Protein AF-A0A354ZK80-F1 (afdb_monomer_lite)

Sequence (57 aa):
MRELSMHILDIAQNSIAAGAKVVRIDVVEDAAADTMTITVADDGSGMDSGAAQRIRD

pLDDT: mean 88.92, std 9.44, range [49.25, 97.25]

Radius of gyration: 13.32 Å; chains: 1; bounding box: 29×25×32 Å

Foldseek 3Di:
DVVVVVVLVVVVVVLVVLVFPDWDWDWDDDPVVRDIDIDIDTPGPDDDPVVVVVVVD

Secondary structure (DSSP, 8-state):
-HHHHHHHHHHHHHHHHTT-S-EEEEEEEETTTTEEEEEEEE-S----HHHHHHT--

Structure (mmCIF, N/CA/C/O backbone):
data_AF-A0A354ZK80-F1
#
_entry.id   AF-A0A354ZK80-F1
#
l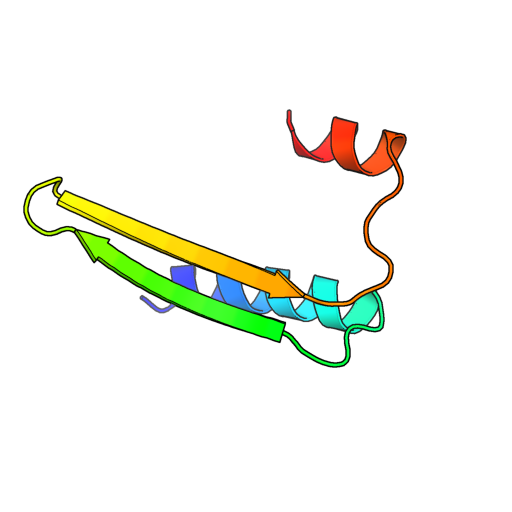oop_
_atom_site.group_PDB
_atom_site.id
_atom_site.type_symbol
_atom_site.label_atom_id
_atom_site.label_alt_id
_atom_site.label_comp_id
_atom_site.label_asym_id
_atom_site.label_entity_id
_atom_site.label_seq_id
_atom_site.pdbx_PDB_ins_code
_atom_site.Cartn_x
_atom_site.Cartn_y
_atom_site.Cartn_z
_atom_site.occupancy
_atom_site.B_iso_or_equiv
_atom_site.auth_seq_id
_atom_site.auth_comp_id
_atom_site.auth_asym_id
_atom_site.auth_atom_id
_atom_site.pdbx_PDB_model_num
ATOM 1 N N . MET A 1 1 ? 15.964 -2.604 -0.602 1.00 61.94 1 MET A N 1
ATOM 2 C CA . MET A 1 1 ? 14.907 -3.455 -0.000 1.00 61.94 1 MET A CA 1
ATOM 3 C C . MET A 1 1 ? 14.403 -2.934 1.340 1.00 61.94 1 MET A C 1
ATOM 5 O O . MET A 1 1 ? 13.217 -2.676 1.420 1.00 61.94 1 MET A O 1
ATOM 9 N N . ARG A 1 2 ? 15.248 -2.743 2.368 1.00 71.19 2 ARG A N 1
ATOM 10 C CA . ARG A 1 2 ? 14.792 -2.388 3.731 1.00 71.19 2 ARG A CA 1
ATOM 11 C C . ARG A 1 2 ? 13.927 -1.119 3.805 1.00 71.19 2 ARG A C 1
ATOM 13 O O . ARG A 1 2 ? 12.928 -1.115 4.505 1.00 71.19 2 ARG A O 1
ATOM 20 N N . GLU A 1 3 ? 14.290 -0.083 3.056 1.00 78.88 3 GLU A N 1
ATOM 21 C CA . GLU A 1 3 ? 13.538 1.178 2.971 1.00 78.88 3 GLU A CA 1
ATOM 22 C C . GLU A 1 3 ? 12.150 0.989 2.335 1.00 78.88 3 GLU A C 1
ATOM 24 O O . GLU A 1 3 ? 11.145 1.417 2.889 1.00 78.88 3 GLU A O 1
ATOM 29 N N . LEU A 1 4 ? 12.068 0.215 1.250 1.00 83.44 4 LEU A N 1
ATOM 30 C CA . LEU A 1 4 ? 10.800 -0.114 0.595 1.00 83.44 4 LEU A CA 1
ATOM 31 C C . LEU A 1 4 ? 9.887 -0.955 1.499 1.00 83.44 4 LEU A C 1
ATOM 33 O O . LEU A 1 4 ? 8.681 -0.737 1.542 1.00 83.44 4 LEU A O 1
ATOM 37 N N . SER A 1 5 ? 10.466 -1.874 2.276 1.00 86.88 5 SER A N 1
ATOM 38 C CA . SER A 1 5 ? 9.730 -2.643 3.282 1.00 86.88 5 SER A CA 1
ATOM 39 C C . SER A 1 5 ? 9.132 -1.757 4.377 1.00 86.88 5 SER A C 1
ATOM 41 O O . SER A 1 5 ? 8.033 -2.052 4.837 1.00 86.88 5 SER A O 1
ATOM 43 N N . MET A 1 6 ? 9.819 -0.680 4.777 1.00 88.31 6 MET A N 1
ATOM 44 C CA . MET A 1 6 ? 9.281 0.276 5.753 1.00 88.31 6 MET A CA 1
ATOM 45 C C . MET A 1 6 ? 8.061 1.004 5.192 1.00 88.31 6 MET A C 1
ATOM 47 O O . MET A 1 6 ? 7.030 1.042 5.850 1.00 88.31 6 MET A O 1
ATOM 51 N N . HIS A 1 7 ? 8.126 1.475 3.946 1.00 88.75 7 HIS A N 1
ATOM 52 C CA . HIS A 1 7 ? 6.983 2.137 3.314 1.00 88.75 7 HIS A CA 1
ATOM 53 C C . HIS A 1 7 ? 5.773 1.212 3.148 1.00 88.75 7 HIS A C 1
ATOM 55 O O . HIS A 1 7 ? 4.643 1.618 3.407 1.00 88.75 7 HIS A O 1
ATOM 61 N N . ILE A 1 8 ? 5.993 -0.050 2.771 1.00 92.00 8 ILE A N 1
ATOM 62 C CA . ILE A 1 8 ? 4.914 -1.046 2.699 1.00 92.00 8 ILE A CA 1
ATOM 63 C C . ILE A 1 8 ? 4.297 -1.272 4.083 1.00 92.00 8 ILE A C 1
ATOM 65 O O . ILE A 1 8 ? 3.076 -1.373 4.206 1.00 92.00 8 ILE A O 1
ATOM 69 N N . LEU A 1 9 ? 5.130 -1.347 5.125 1.00 91.94 9 LEU A N 1
ATOM 70 C CA . LEU A 1 9 ? 4.667 -1.543 6.492 1.00 91.94 9 LEU A CA 1
ATOM 71 C C . LEU A 1 9 ? 3.823 -0.358 6.976 1.00 91.94 9 LEU A C 1
ATOM 73 O O . LEU A 1 9 ? 2.790 -0.586 7.598 1.00 91.94 9 LEU A O 1
ATOM 77 N N . ASP A 1 10 ? 4.220 0.872 6.661 1.00 93.38 10 ASP A N 1
ATOM 78 C CA . ASP A 1 10 ? 3.446 2.068 7.005 1.00 93.38 10 ASP A CA 1
ATOM 79 C C . ASP A 1 10 ? 2.062 2.047 6.329 1.00 93.38 10 ASP A C 1
ATOM 81 O O . ASP A 1 10 ? 1.046 2.309 6.974 1.00 93.38 10 ASP A O 1
ATOM 85 N N . ILE A 1 11 ? 1.983 1.644 5.053 1.00 92.50 11 ILE A N 1
ATOM 86 C CA . ILE A 1 11 ? 0.697 1.488 4.349 1.00 92.50 11 ILE A CA 1
ATOM 87 C C . ILE A 1 11 ? -0.149 0.386 5.001 1.00 92.50 11 ILE A C 1
ATOM 89 O O . ILE A 1 11 ? -1.331 0.594 5.264 1.00 92.50 11 ILE A O 1
ATOM 93 N N . ALA A 1 12 ? 0.449 -0.761 5.328 1.00 93.00 12 ALA A N 1
ATOM 94 C CA . ALA A 1 12 ? -0.262 -1.849 5.996 1.00 93.00 12 ALA A CA 1
ATOM 95 C C . ALA A 1 12 ? -0.771 -1.444 7.394 1.00 93.00 12 ALA A C 1
ATOM 97 O O . ALA A 1 12 ? -1.859 -1.854 7.800 1.00 93.00 12 ALA A O 1
ATOM 98 N N . GLN A 1 13 ? -0.021 -0.615 8.127 1.00 93.88 13 GLN A N 1
ATOM 99 C CA . GLN A 1 13 ? -0.465 -0.057 9.407 1.00 93.88 13 GLN A CA 1
ATOM 100 C C . GLN A 1 13 ? -1.676 0.864 9.235 1.00 93.88 13 GLN A C 1
ATOM 102 O O . GLN A 1 13 ? -2.606 0.784 10.040 1.00 93.88 13 GLN A O 1
ATOM 107 N N . ASN A 1 14 ? -1.711 1.677 8.175 1.00 91.44 14 ASN A N 1
ATOM 108 C CA . ASN A 1 14 ? -2.883 2.496 7.857 1.00 91.44 14 ASN A CA 1
ATOM 109 C C . ASN A 1 14 ? -4.121 1.625 7.599 1.00 91.44 14 ASN A C 1
ATOM 111 O O . ASN A 1 14 ? -5.195 1.922 8.123 1.00 91.44 14 ASN A O 1
ATOM 115 N N . SER A 1 15 ? -3.971 0.515 6.872 1.00 93.12 15 SER A N 1
ATOM 116 C CA . SER A 1 15 ? -5.057 -0.447 6.652 1.00 93.12 15 SER A CA 1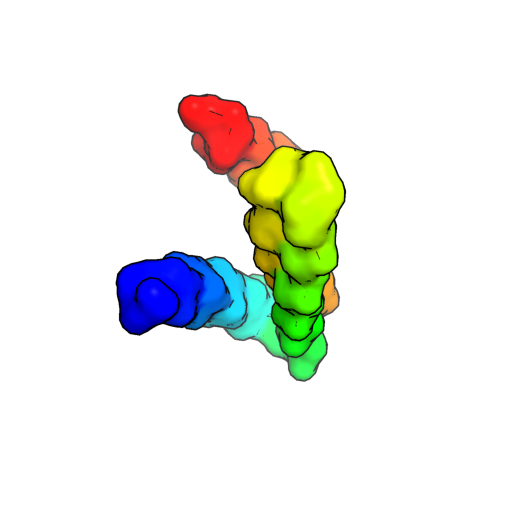
ATOM 117 C C . SER A 1 15 ? -5.564 -1.064 7.966 1.00 93.12 15 SER A C 1
ATOM 119 O O . SER A 1 15 ? -6.772 -1.137 8.196 1.00 93.12 15 SER A O 1
ATOM 121 N N . ILE A 1 16 ? -4.662 -1.447 8.880 1.00 92.19 16 ILE A N 1
ATOM 122 C CA . ILE A 1 16 ? -5.032 -1.969 10.211 1.00 92.19 16 ILE A CA 1
ATOM 123 C C . ILE A 1 16 ? -5.779 -0.907 11.029 1.00 92.19 16 ILE A C 1
ATOM 125 O O . ILE A 1 16 ? -6.794 -1.212 11.657 1.00 92.19 16 ILE A O 1
ATOM 129 N N . ALA A 1 17 ? -5.312 0.344 11.008 1.00 93.50 17 ALA A N 1
ATOM 130 C CA . ALA A 1 17 ? -5.973 1.453 11.693 1.00 93.50 17 ALA A CA 1
ATOM 131 C C . ALA A 1 17 ? -7.385 1.722 11.139 1.00 93.50 17 ALA A C 1
ATOM 133 O O . ALA A 1 17 ? -8.283 2.080 11.900 1.00 93.50 17 ALA A O 1
ATOM 134 N N . ALA A 1 18 ? -7.602 1.478 9.842 1.00 91.38 18 ALA A N 1
ATOM 135 C CA . ALA A 1 18 ? -8.910 1.527 9.186 1.00 91.38 18 ALA A CA 1
ATOM 136 C C . ALA A 1 18 ? -9.804 0.303 9.483 1.00 91.38 18 ALA A C 1
ATOM 138 O O . ALA A 1 18 ? -10.902 0.183 8.935 1.00 91.38 18 ALA A O 1
ATOM 139 N N . GLY A 1 19 ? -9.357 -0.618 10.341 1.00 94.50 19 GLY A N 1
ATOM 140 C CA . GLY A 1 19 ? -10.119 -1.798 10.743 1.00 94.50 19 GLY A CA 1
ATOM 141 C C . GLY A 1 19 ? -10.133 -2.923 9.708 1.00 94.50 19 GLY A C 1
ATOM 142 O O . GLY A 1 19 ? -11.004 -3.793 9.792 1.00 94.50 19 GLY A O 1
ATOM 143 N N . ALA A 1 20 ? -9.195 -2.924 8.754 1.00 95.88 20 ALA A N 1
ATOM 144 C CA . ALA A 1 20 ? -9.049 -4.019 7.803 1.00 95.88 20 ALA A CA 1
ATOM 145 C C . ALA A 1 20 ? -8.779 -5.346 8.529 1.00 95.88 20 ALA A C 1
ATOM 147 O O . ALA A 1 20 ? -7.980 -5.423 9.466 1.00 95.88 20 ALA A O 1
ATOM 148 N N . LYS A 1 21 ? -9.438 -6.409 8.074 1.00 95.25 21 LYS A N 1
ATOM 149 C CA . LYS A 1 21 ? -9.201 -7.788 8.525 1.00 95.25 21 LYS A CA 1
ATOM 150 C C . LYS A 1 21 ? -8.219 -8.505 7.616 1.00 95.25 21 LYS A C 1
ATOM 152 O O . LYS A 1 21 ? -7.544 -9.435 8.055 1.00 95.25 21 LYS A O 1
ATOM 157 N N . VAL A 1 22 ? -8.161 -8.090 6.356 1.00 94.75 22 VAL A N 1
ATOM 158 C CA . VAL A 1 22 ? -7.303 -8.662 5.332 1.00 94.75 22 VAL A CA 1
ATOM 159 C C . VAL A 1 22 ? -6.528 -7.535 4.674 1.00 94.75 22 VAL A C 1
ATOM 161 O O . VAL A 1 22 ? -7.105 -6.616 4.104 1.00 94.75 22 VAL A O 1
ATOM 164 N N . VAL A 1 23 ? -5.203 -7.654 4.710 1.00 94.81 23 VAL A N 1
ATOM 165 C CA . VAL A 1 23 ? -4.289 -6.824 3.925 1.00 94.81 23 VAL A CA 1
ATOM 166 C C . VAL A 1 23 ? -3.542 -7.754 2.978 1.00 94.81 23 VAL A C 1
ATOM 168 O O . VAL A 1 23 ? -2.879 -8.696 3.415 1.00 94.81 23 VAL A O 1
ATOM 171 N N . ARG A 1 24 ? -3.685 -7.527 1.674 1.00 96.38 24 ARG A N 1
ATOM 172 C CA . ARG A 1 24 ? -2.984 -8.246 0.609 1.00 96.38 24 ARG A CA 1
ATOM 173 C C . ARG A 1 24 ? -1.853 -7.375 0.089 1.00 96.38 24 ARG A C 1
ATOM 175 O O . ARG A 1 24 ? -2.062 -6.198 -0.189 1.00 96.38 24 ARG A O 1
ATOM 182 N N . ILE A 1 25 ? -0.674 -7.969 -0.055 1.00 95.00 25 ILE A N 1
ATOM 183 C CA . ILE A 1 25 ? 0.493 -7.318 -0.641 1.00 95.00 25 ILE A CA 1
ATOM 184 C C . ILE A 1 25 ? 0.951 -8.180 -1.812 1.00 95.00 25 ILE A C 1
ATOM 186 O O . ILE A 1 25 ? 1.359 -9.322 -1.606 1.00 95.00 25 ILE A O 1
ATOM 190 N N . ASP A 1 26 ? 0.882 -7.628 -3.018 1.00 95.75 26 ASP A N 1
ATOM 191 C CA . ASP A 1 26 ? 1.327 -8.270 -4.252 1.00 95.75 26 ASP A CA 1
ATOM 192 C C . ASP A 1 26 ? 2.562 -7.538 -4.785 1.00 95.75 26 ASP A C 1
ATOM 194 O O . ASP A 1 26 ? 2.591 -6.307 -4.837 1.00 95.75 26 ASP A O 1
ATOM 198 N N . VAL A 1 27 ? 3.586 -8.291 -5.187 1.00 93.56 27 VAL A N 1
ATOM 199 C CA . VAL A 1 27 ? 4.805 -7.753 -5.803 1.00 93.56 27 VAL A CA 1
ATOM 200 C C . VAL A 1 27 ? 4.967 -8.407 -7.163 1.00 93.56 27 VAL A C 1
ATOM 202 O O . VAL A 1 27 ? 5.113 -9.625 -7.255 1.00 93.56 27 VAL A O 1
ATOM 205 N N . VAL A 1 28 ? 4.914 -7.595 -8.213 1.00 95.81 28 VAL A N 1
ATOM 206 C CA . VAL A 1 28 ? 5.008 -8.036 -9.603 1.00 95.81 28 VAL A CA 1
ATOM 207 C C . VAL A 1 28 ? 6.205 -7.354 -10.242 1.00 95.81 28 VAL A C 1
ATOM 209 O O . VAL A 1 28 ? 6.269 -6.129 -10.298 1.00 95.81 28 VAL A O 1
ATOM 212 N N . GLU A 1 29 ? 7.149 -8.152 -10.721 1.00 96.38 29 GLU A N 1
ATOM 213 C CA . GLU A 1 29 ? 8.314 -7.685 -11.466 1.00 96.38 29 GLU A CA 1
ATOM 214 C C . GLU A 1 29 ? 8.098 -7.945 -12.959 1.00 96.38 29 GLU A C 1
ATOM 216 O O . GLU A 1 29 ? 7.812 -9.072 -13.369 1.00 96.38 29 GLU A O 1
ATOM 221 N N . ASP A 1 30 ? 8.233 -6.897 -13.767 1.00 96.75 30 ASP A N 1
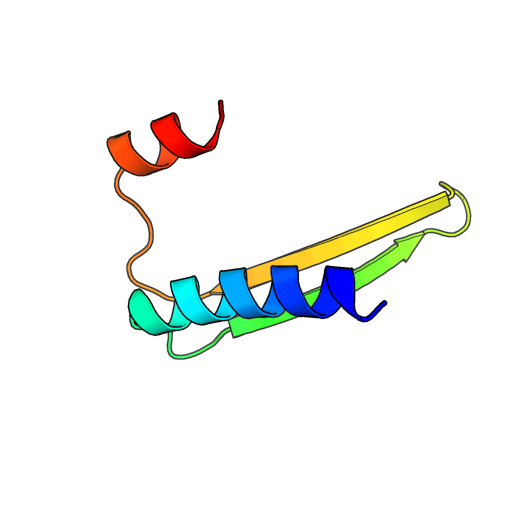ATOM 222 C CA . ASP A 1 30 ? 8.285 -6.974 -15.221 1.00 96.75 30 ASP A CA 1
ATOM 223 C C . ASP A 1 30 ? 9.700 -6.603 -15.673 1.00 96.75 30 ASP A C 1
ATOM 225 O O . ASP A 1 30 ? 10.054 -5.430 -15.812 1.00 96.75 30 ASP A O 1
ATOM 229 N N . ALA A 1 31 ? 10.509 -7.635 -15.910 1.00 95.06 31 ALA A N 1
ATOM 230 C CA . ALA A 1 31 ? 11.889 -7.485 -16.357 1.00 95.06 31 ALA A C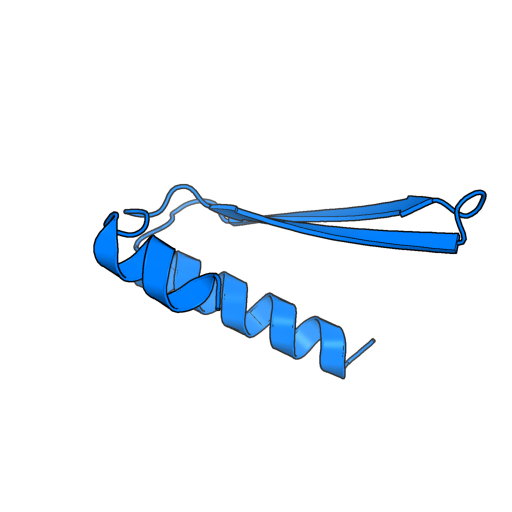A 1
ATOM 231 C C . ALA A 1 31 ? 12.007 -6.932 -17.788 1.00 95.06 31 ALA A C 1
ATOM 233 O O . ALA A 1 31 ? 13.049 -6.390 -18.144 1.00 95.06 31 ALA A O 1
ATOM 234 N N . ALA A 1 32 ? 10.970 -7.067 -18.624 1.00 97.25 32 ALA A N 1
ATOM 235 C CA . ALA A 1 32 ? 10.990 -6.530 -19.982 1.00 97.25 32 ALA A CA 1
ATOM 236 C C . ALA A 1 32 ? 10.760 -5.013 -19.983 1.00 97.25 32 ALA A C 1
ATOM 238 O O . ALA A 1 32 ? 11.356 -4.302 -20.791 1.00 97.25 32 ALA A O 1
ATOM 239 N N . ALA A 1 33 ? 9.917 -4.526 -19.071 1.00 96.62 33 ALA A N 1
ATOM 240 C CA . ALA A 1 33 ? 9.667 -3.102 -18.869 1.00 96.62 33 ALA A CA 1
ATOM 241 C C . ALA A 1 33 ? 10.637 -2.436 -17.873 1.00 96.62 33 ALA A C 1
ATOM 243 O O . ALA A 1 33 ? 10.579 -1.219 -17.719 1.00 96.62 33 ALA A O 1
ATOM 244 N N . ASP A 1 34 ? 11.501 -3.210 -17.206 1.00 94.94 34 ASP A N 1
ATOM 245 C CA . ASP A 1 34 ? 12.346 -2.769 -16.084 1.00 94.94 34 ASP A CA 1
ATOM 246 C C . ASP A 1 34 ? 11.522 -2.096 -14.968 1.00 94.94 34 ASP A C 1
ATOM 248 O O . ASP A 1 34 ? 11.856 -1.032 -14.445 1.00 94.94 34 ASP A O 1
ATOM 252 N N . THR A 1 35 ? 10.375 -2.699 -14.631 1.00 96.06 35 THR A N 1
ATOM 253 C CA . THR A 1 35 ? 9.468 -2.167 -13.605 1.00 96.06 35 THR A CA 1
ATOM 254 C C . THR A 1 35 ? 9.170 -3.186 -12.516 1.00 96.06 35 THR A C 1
ATOM 256 O O . THR A 1 35 ? 9.054 -4.385 -12.758 1.00 96.06 35 THR A O 1
ATOM 259 N N . MET A 1 36 ? 8.984 -2.687 -11.295 1.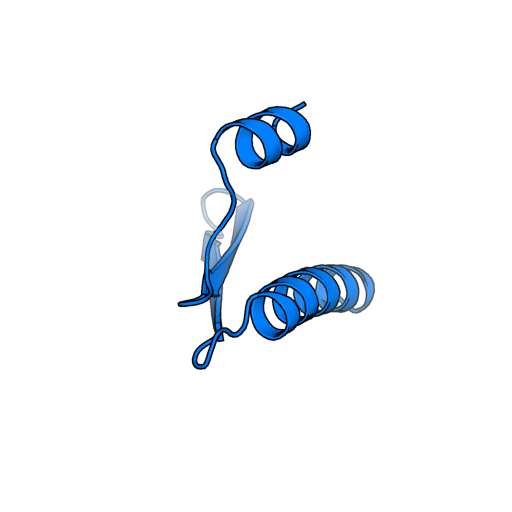00 93.69 36 MET A N 1
ATOM 260 C CA . MET A 1 36 ? 8.471 -3.459 -10.170 1.00 93.69 36 MET A CA 1
ATOM 261 C C . MET A 1 36 ? 7.242 -2.745 -9.615 1.00 93.69 36 MET A C 1
ATOM 263 O O . MET A 1 36 ? 7.323 -1.601 -9.170 1.00 93.69 36 MET A O 1
ATOM 267 N N . THR A 1 37 ? 6.107 -3.433 -9.627 1.00 94.81 37 THR A N 1
ATOM 268 C CA . THR A 1 37 ? 4.840 -2.941 -9.090 1.00 94.81 37 THR A CA 1
ATOM 269 C C . THR A 1 37 ? 4.568 -3.609 -7.753 1.00 94.81 37 THR A C 1
ATOM 271 O O . THR A 1 37 ? 4.522 -4.834 -7.662 1.00 94.81 37 THR A O 1
ATOM 274 N N . ILE A 1 38 ? 4.354 -2.804 -6.715 1.00 94.31 38 ILE A N 1
ATOM 275 C CA . ILE A 1 38 ? 3.927 -3.279 -5.397 1.00 94.31 38 ILE A CA 1
ATOM 276 C C . ILE A 1 38 ? 2.517 -2.760 -5.155 1.00 94.31 38 ILE A C 1
ATOM 278 O O . ILE A 1 38 ? 2.288 -1.554 -5.161 1.00 94.31 38 ILE A O 1
ATOM 282 N N . THR A 1 39 ? 1.575 -3.671 -4.946 1.00 95.00 39 THR A N 1
ATOM 283 C CA . THR A 1 39 ? 0.177 -3.349 -4.659 1.00 95.00 39 THR A CA 1
ATOM 284 C C . THR A 1 39 ? -0.141 -3.734 -3.225 1.00 95.00 39 THR A C 1
ATOM 286 O O . THR A 1 39 ? 0.074 -4.878 -2.837 1.00 95.00 39 THR A O 1
ATOM 289 N N . VAL A 1 40 ? -0.669 -2.790 -2.445 1.00 94.12 40 VAL A N 1
ATOM 290 C CA . VAL A 1 40 ? -1.219 -3.041 -1.107 1.00 94.12 40 VAL A CA 1
ATOM 291 C C . VAL A 1 40 ? -2.724 -2.811 -1.179 1.00 94.12 40 VAL A C 1
ATOM 293 O O . VAL A 1 40 ? -3.161 -1.725 -1.553 1.00 94.12 40 VAL A O 1
ATOM 296 N N . ALA A 1 41 ? -3.510 -3.839 -0.874 1.00 94.69 41 ALA A N 1
ATOM 297 C CA . ALA A 1 41 ? -4.967 -3.799 -0.911 1.00 94.69 41 ALA A CA 1
ATOM 298 C C . ALA A 1 41 ? -5.545 -4.251 0.430 1.00 94.69 41 ALA A C 1
ATOM 300 O O . ALA A 1 41 ? -5.109 -5.263 0.977 1.00 94.69 41 ALA A O 1
ATOM 301 N N . ASP A 1 42 ? -6.552 -3.544 0.930 1.00 95.56 42 ASP A N 1
ATOM 302 C CA . ASP A 1 42 ? -7.211 -3.865 2.193 1.00 95.56 42 ASP A CA 1
ATOM 303 C C . ASP A 1 42 ? -8.739 -3.809 2.103 1.00 95.56 42 ASP A C 1
ATOM 305 O O . ASP A 1 42 ? -9.305 -3.292 1.139 1.00 95.56 42 ASP A O 1
ATOM 309 N N . ASP A 1 43 ? -9.399 -4.403 3.097 1.00 95.00 43 ASP A N 1
ATOM 310 C CA . ASP A 1 43 ? -10.854 -4.406 3.277 1.00 95.00 43 ASP A CA 1
ATOM 311 C C . ASP A 1 43 ? -11.312 -3.481 4.422 1.00 95.00 43 ASP A C 1
ATOM 313 O O . ASP A 1 43 ? -12.357 -3.713 5.037 1.00 95.00 43 ASP A O 1
ATOM 317 N N . GLY A 1 44 ? -10.520 -2.451 4.737 1.00 92.69 44 GLY A N 1
ATOM 318 C CA . GLY A 1 44 ? -10.816 -1.480 5.783 1.00 92.69 44 GLY A CA 1
ATOM 319 C C . GLY A 1 44 ? -11.948 -0.522 5.413 1.00 92.69 44 GLY A C 1
ATOM 320 O O . GLY A 1 44 ? -12.562 -0.595 4.348 1.00 92.69 44 GLY A O 1
ATOM 321 N N . SER A 1 45 ? -12.218 0.442 6.296 1.00 90.75 45 SER A N 1
ATOM 322 C CA . SER A 1 45 ? -13.293 1.430 6.120 1.00 90.75 45 SER A CA 1
ATOM 323 C C . SER A 1 45 ? -13.134 2.350 4.900 1.00 90.75 45 SER A C 1
ATOM 325 O O . SER A 1 45 ? -14.039 3.130 4.600 1.00 90.75 45 SER A O 1
ATOM 327 N N . GLY A 1 46 ? -11.990 2.289 4.214 1.00 86.44 46 GLY A N 1
ATOM 328 C CA . GLY A 1 46 ? -11.634 3.193 3.131 1.00 86.44 46 GLY A CA 1
ATOM 329 C C . GLY A 1 46 ? -11.441 4.632 3.611 1.00 86.44 46 GLY A C 1
ATOM 330 O O . GLY A 1 46 ? -11.400 4.925 4.808 1.00 86.44 46 GLY A O 1
ATOM 331 N N . MET A 1 47 ? -11.313 5.540 2.649 1.00 86.25 47 MET A N 1
ATOM 332 C CA . MET A 1 47 ? -11.185 6.976 2.887 1.00 86.25 47 MET A CA 1
ATOM 333 C C . MET A 1 47 ? -12.393 7.707 2.309 1.00 86.25 47 MET A C 1
ATOM 335 O O . MET A 1 47 ? -12.885 7.349 1.238 1.00 86.25 47 MET A O 1
ATOM 339 N N . ASP A 1 48 ? -12.853 8.757 2.993 1.00 84.56 48 ASP A N 1
ATOM 340 C CA . ASP A 1 48 ? -13.855 9.654 2.423 1.00 84.56 48 ASP A CA 1
ATOM 341 C C . ASP A 1 48 ? -13.301 10.396 1.191 1.00 84.56 48 ASP A C 1
ATOM 343 O O . ASP A 1 48 ? -12.088 10.516 0.989 1.00 84.56 48 ASP A O 1
ATOM 347 N N . SER A 1 49 ? -14.197 10.917 0.351 1.00 77.12 49 SER A N 1
ATOM 348 C CA . SER A 1 49 ? -13.826 11.584 -0.902 1.00 77.12 49 SER A CA 1
ATOM 349 C C . SER A 1 49 ? -12.928 12.811 -0.706 1.00 77.12 49 SER A C 1
ATOM 351 O O . SER A 1 49 ? -12.130 13.127 -1.585 1.00 77.12 49 SER A O 1
ATOM 353 N N . GLY A 1 50 ? -13.028 13.503 0.432 1.00 77.75 50 GLY A N 1
ATOM 354 C CA . GLY A 1 50 ? -12.180 14.649 0.753 1.00 77.75 50 GLY A CA 1
ATOM 355 C C . GLY A 1 50 ? -10.768 14.231 1.164 1.00 77.75 50 GLY A C 1
ATOM 356 O O . GLY A 1 50 ? -9.796 14.856 0.745 1.00 77.75 50 GLY A O 1
ATOM 357 N N . ALA A 1 51 ? -10.634 13.165 1.953 1.00 77.88 51 ALA A N 1
ATOM 358 C CA . ALA A 1 51 ? -9.352 12.562 2.305 1.00 77.88 51 ALA A CA 1
ATOM 359 C C . ALA A 1 51 ? -8.645 11.978 1.077 1.00 77.88 51 ALA A C 1
ATOM 361 O O . ALA A 1 51 ? -7.459 12.234 0.877 1.00 77.88 51 ALA A O 1
ATOM 362 N N . ALA A 1 52 ? -9.388 11.294 0.205 1.00 79.81 52 ALA A N 1
ATOM 363 C CA . ALA A 1 52 ? -8.856 10.726 -1.029 1.00 79.81 52 ALA A CA 1
ATOM 364 C C . ALA A 1 52 ? -8.353 11.785 -2.025 1.00 79.81 52 ALA A C 1
ATOM 366 O O . ALA A 1 52 ? -7.514 11.462 -2.861 1.00 79.81 52 ALA A O 1
ATOM 367 N N . GLN A 1 53 ? -8.860 13.020 -1.969 1.00 77.31 53 GLN A N 1
ATOM 368 C CA . GLN A 1 53 ? -8.378 14.112 -2.817 1.00 77.31 53 GLN A CA 1
ATOM 369 C C . GLN A 1 53 ? -7.054 14.685 -2.299 1.00 77.31 53 GLN A C 1
ATOM 371 O O . GLN A 1 53 ? -6.151 14.919 -3.089 1.00 77.31 53 GLN A O 1
ATOM 376 N N . ARG A 1 54 ? -6.911 14.850 -0.976 1.00 77.12 54 ARG A N 1
ATOM 377 C CA . ARG A 1 54 ? -5.708 15.436 -0.351 1.00 77.12 54 ARG A CA 1
ATOM 378 C C . ARG A 1 54 ? -4.444 14.586 -0.497 1.00 77.12 54 ARG A C 1
ATOM 380 O O . ARG A 1 54 ? -3.356 15.109 -0.331 1.00 77.12 54 ARG A O 1
ATOM 387 N N . ILE A 1 55 ? -4.595 13.284 -0.733 1.00 78.88 55 ILE A N 1
ATOM 388 C CA . ILE A 1 55 ? -3.480 12.327 -0.838 1.00 78.88 55 ILE A CA 1
ATOM 389 C C . ILE A 1 55 ? -3.001 12.172 -2.296 1.00 78.88 55 ILE A C 1
ATOM 391 O O . ILE A 1 55 ? -1.977 11.546 -2.544 1.00 78.88 55 ILE A O 1
ATOM 395 N N . ARG A 1 56 ? -3.736 12.721 -3.277 1.00 73.19 56 ARG A N 1
ATOM 396 C CA . ARG A 1 56 ? -3.381 12.641 -4.708 1.00 73.19 56 ARG A CA 1
ATOM 397 C C . ARG A 1 56 ? -2.459 13.769 -5.188 1.00 73.19 56 ARG A C 1
ATOM 399 O O . ARG A 1 56 ? -2.033 13.698 -6.339 1.00 73.19 56 ARG A O 1
ATOM 406 N N . ASP A 1 57 ? -2.191 14.758 -4.338 1.00 49.25 57 ASP A N 1
ATOM 407 C CA . ASP A 1 57 ? -1.303 15.901 -4.597 1.00 49.25 57 ASP A CA 1
ATOM 408 C C . ASP A 1 57 ? 0.092 15.652 -4.001 1.00 49.25 57 ASP A C 1
ATOM 410 O O . ASP A 1 57 ? 1.087 16.042 -4.654 1.00 49.25 57 ASP A O 1
#

=== Feature glossary ===
Key to the feature types in this record:

— What the protein is —

Primary structure: the covalent order of the twenty standard amino acids along the backbone. Two proteins with the same sequence will (almost always) fold to the same structure; two with 30% identity often share a fold but not the details.

Database cross-references. InterPro integrates a dozen domain/family signature databases into unified entries with residue-range hits. GO terms attach function/process/location labels with evidence codes. CATH codes position the fold in a four-level structural taxonomy. Organism is the NCBI-taxonomy species name.

— Where its atoms are —

The mmCIF block holds the 3D Cartesian coordinates of each backbone atom (N, Cα, C, O) in ångströms. mmCIF is the PDB's canonical archive format — a tagged-loop text representation of the atomic model.

Six rendered views show the 3D structure from the faces of a cube — i.e. along ±x, ±y, ±z. Rendering representation is drawn randomly per protein from cartoon (secondary-structure ribbons), sticks (backbone bonds), or molecular surface; coloring is either N→C rainbow (blue at the N-terminus through red at the C-terminus) or one color per chain.

— Local backbone conformation —

DSSP 8-state secondary structure assigns each residue one of H (α-helix), G (3₁₀-helix), I (π-helix), E (extended β-strand), B (isolated β-bridge), T (hydrogen-bonded turn), S (bend), or '-' (coil). The assignment is computed from backbone hydrogen-bond geometry via the Kabsch–Sander algorithm.

P-SEA three-state annotation labels each residue as helix, strand, or coil based purely on the geometry of the Cα trace. It serves as a fallback when the full backbone (and thus DSSP) is unavailable.

The φ/ψ torsion pair specifies the backbone conformation at each residue. φ rotates about the N–Cα bond, ψ about the Cα–C bond. Steric clashes forbid most of the (φ, ψ) plane — the allowed regions (α-helix basin, β-sheet basin, left-handed helix) are the Ramachandran-allowed regions.

— Global shape and packing —

The geometric summary reports three shape descriptors. Rg (radius of gyration) measures how spread out the Cα atoms are about their centre of mass; compact globular proteins have small Rg, elongated or unfolded ones large. Cα contacts (<8 Å, |i−j|>4) count long-range residue pairs in spatial proximity — high for tightly packed folds, near zero for rods or random coil. The bounding-box extents give the protein's footprint along x, y, z in Å.

Accessible surface area quantifies burial. A residue with SASA near zero is packed into the hydrophobic core; one with SASA >100 Å² sits on the surface. Computed here via the Shrake–Rupley numerical algorithm with a 1.4 Å probe.

Plot images: a contact map (which residues are close in 3D, as an N×N binary image), a Ramachandran scatter (backbone torsion angles, revealing secondary-structure composition at a glance), and — for AlphaFold structures — a PAE heatmap (pairwise prediction confidence).

— Structural neighborhood —

The Foldseek 3Di string encodes local tertiary geometry as a 20-letter alphabet — one character per residue — derived from the relative positions of nearby Cα atoms. Unlike the amino-acid sequence, 3Di is a direct function of the 3D structure, so two proteins with the same fold have similar 3Di strings even at low sequence identity.

Nearest PDB neighbors are the top structural matches found by Foldseek when searching this structure against the entire Protein Data Bank. Each hit reports a TM-score (0 to 1; >0.5 almost always implies the same fold) and an E-value. These are *structural* homologs — they may share no detectable sequence similarity.

— Confidence and disorder —

For AlphaFold models, the B-factor field carries pLDDT — the model's own estimate of local accuracy on a 0–100 scale. Regions with pLDDT<50 should be treated as essentially unmodeled; they often correspond to intrinsically disordered segments.

B-factor (Debye–Waller factor) reflects atomic displacement in the crystal lattice. It is an experimental observable (units 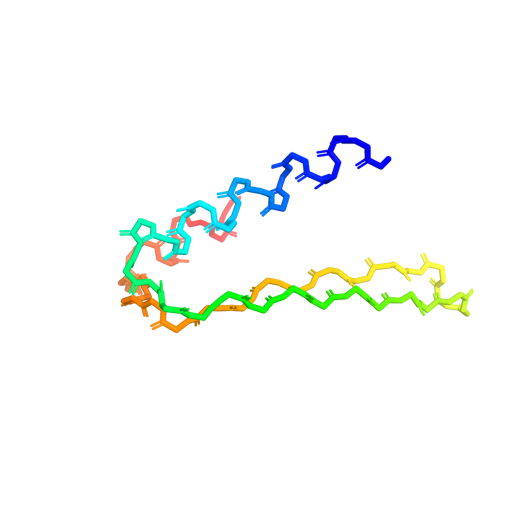Å²), not a prediction; low values mean the atom is pinned down, high values mean it moves or is heterogeneous across the crystal.

Predicted aligned error is AlphaFold's pairwise confidence. Unlike pLDDT (per-residue), PAE is per-residue-pair and captures whether two parts of the structure are correctly placed relative to each other. Units are ångströms of expected positional error.